Protein AF-A0A8X8K5F6-F1 (afdb_monomer_lite)

pLDDT: mean 89.61, std 14.12, range [43.88, 98.19]

Secondary structure (DSSP, 8-state):
--HHHHHHHHHHHHHHHS--TTTTT--HHHHGGGTTS-HHHHHHHHHHHTT-----GGGGGSS--

Sequence (65 aa):
MPEAWLTAFDATLVRYFAVDHLAAGADAAVLQRYVDLPGDQAAMAFAEDYELARLDWWSWGRIAT

Foldseek 3Di:
DDPQQQVLQQVLCCVWQVDGCVRLVNDPVNLVVQVVDRSNVSNVVVCVVSVGDTDDPVNVVPVPD

Radius of gyration: 12.0 Å; chains: 1; bounding box: 32×26×26 Å

Organism: NCBI:txid2760084

Structure (mmCIF, N/CA/C/O backbone):
data_AF-A0A8X8K5F6-F1
#
_entry.id   AF-A0A8X8K5F6-F1
#
loop_
_atom_site.group_PDB
_atom_site.id
_atom_site.type_symbol
_atom_site.label_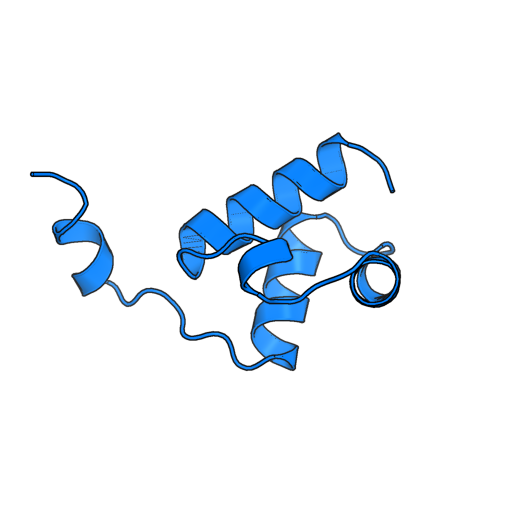atom_id
_atom_site.label_alt_id
_atom_site.label_comp_id
_atom_site.label_asym_id
_atom_site.label_entity_id
_atom_site.label_seq_id
_atom_site.pdbx_PDB_ins_code
_atom_site.Cartn_x
_atom_site.Cartn_y
_atom_site.Cartn_z
_atom_site.occupancy
_atom_site.B_iso_or_equiv
_atom_site.auth_seq_id
_atom_site.auth_comp_id
_atom_site.auth_asym_id
_atom_site.auth_atom_id
_atom_site.pdbx_PDB_model_num
ATOM 1 N N . MET A 1 1 ? -12.884 1.583 5.612 1.00 83.62 1 MET A N 1
ATOM 2 C CA . MET A 1 1 ? -11.554 1.878 6.196 1.00 83.62 1 MET A CA 1
ATOM 3 C C . MET A 1 1 ? -11.390 3.392 6.273 1.00 83.62 1 MET A C 1
ATOM 5 O O . MET A 1 1 ? -11.962 4.063 5.418 1.00 83.62 1 MET A O 1
ATOM 9 N N . PRO A 1 2 ? -10.706 3.939 7.293 1.00 90.75 2 PRO A N 1
ATOM 10 C CA . PRO A 1 2 ? -10.454 5.379 7.395 1.00 90.75 2 PRO A CA 1
ATOM 11 C C . PRO A 1 2 ? -9.591 5.888 6.232 1.00 90.75 2 PRO A C 1
ATOM 13 O O . PRO A 1 2 ? -8.659 5.203 5.823 1.00 90.75 2 PRO A O 1
ATOM 16 N N . GLU A 1 3 ? -9.841 7.104 5.747 1.00 92.69 3 GLU A N 1
ATOM 17 C CA . GLU A 1 3 ? -9.044 7.718 4.668 1.00 92.69 3 GLU A CA 1
ATOM 18 C C . GLU A 1 3 ? -7.557 7.824 5.043 1.00 92.69 3 GLU A C 1
ATOM 20 O O . GLU A 1 3 ? -6.689 7.437 4.270 1.00 92.69 3 GLU A O 1
ATOM 25 N N . ALA A 1 4 ? -7.258 8.231 6.281 1.00 95.50 4 ALA A N 1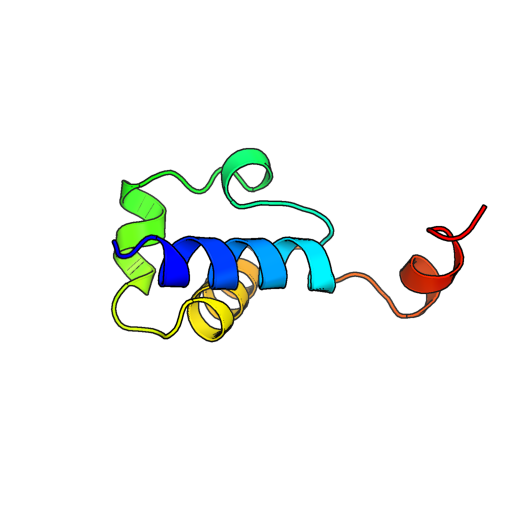
ATOM 26 C CA . ALA A 1 4 ? -5.886 8.317 6.784 1.00 95.50 4 ALA A CA 1
ATOM 27 C C . ALA A 1 4 ? -5.146 6.965 6.785 1.00 95.50 4 ALA A C 1
ATOM 29 O O . ALA A 1 4 ? -3.929 6.933 6.617 1.00 95.50 4 ALA A O 1
ATOM 30 N N . TRP A 1 5 ? -5.875 5.856 6.957 1.00 97.12 5 TRP A N 1
ATOM 31 C CA . TRP A 1 5 ? -5.299 4.512 6.888 1.00 97.12 5 TRP A CA 1
ATOM 32 C C . TRP A 1 5 ? -4.873 4.184 5.456 1.00 97.12 5 TRP A C 1
ATOM 34 O O . TRP A 1 5 ? -3.742 3.754 5.244 1.00 97.12 5 TRP A O 1
ATOM 44 N N . LEU A 1 6 ? -5.744 4.460 4.478 1.00 96.88 6 LEU A N 1
ATOM 45 C CA . LEU A 1 6 ? -5.459 4.194 3.068 1.00 96.88 6 LEU A CA 1
ATOM 46 C C . LEU A 1 6 ? -4.306 5.069 2.562 1.00 96.88 6 LEU A C 1
ATOM 48 O O . LEU A 1 6 ? -3.396 4.570 1.912 1.00 96.88 6 LEU A O 1
ATOM 52 N N . THR A 1 7 ? -4.277 6.343 2.956 1.00 97.31 7 THR A N 1
ATOM 53 C CA . THR A 1 7 ? -3.169 7.250 2.635 1.00 97.31 7 THR A CA 1
ATOM 54 C C . THR A 1 7 ? -1.831 6.739 3.172 1.00 97.31 7 THR A C 1
ATOM 56 O O . THR A 1 7 ? -0.826 6.801 2.468 1.00 97.31 7 THR A O 1
ATOM 59 N N . ALA A 1 8 ? -1.791 6.221 4.405 1.00 97.62 8 ALA A N 1
ATOM 60 C CA . ALA A 1 8 ? -0.566 5.660 4.980 1.00 97.62 8 ALA A CA 1
ATOM 61 C C . ALA A 1 8 ? -0.135 4.359 4.279 1.00 97.62 8 ALA A C 1
ATOM 63 O O . ALA A 1 8 ? 1.063 4.142 4.068 1.00 97.62 8 ALA A O 1
ATOM 64 N N . PHE A 1 9 ? -1.106 3.531 3.888 1.00 97.69 9 PHE A N 1
ATOM 65 C CA . PHE A 1 9 ? -0.883 2.307 3.125 1.00 97.69 9 PHE A CA 1
ATOM 66 C C . PHE A 1 9 ? -0.247 2.611 1.764 1.00 97.69 9 PHE A C 1
ATOM 68 O O . PHE A 1 9 ? 0.857 2.146 1.474 1.00 97.69 9 PHE A O 1
ATOM 75 N N . ASP A 1 10 ? -0.874 3.483 0.976 1.00 97.50 10 ASP A N 1
ATOM 76 C CA . ASP A 1 10 ? -0.370 3.876 -0.342 1.00 97.50 10 ASP A CA 1
ATOM 77 C C . ASP A 1 10 ? 0.971 4.593 -0.268 1.00 97.50 10 ASP A C 1
ATOM 79 O O . ASP A 1 10 ? 1.882 4.276 -1.031 1.00 97.50 10 ASP A O 1
ATOM 83 N N . ALA A 1 11 ? 1.142 5.518 0.680 1.00 97.12 11 ALA A N 1
ATOM 84 C CA . ALA A 1 11 ? 2.417 6.206 0.861 1.00 97.12 11 ALA A CA 1
ATOM 85 C C . ALA A 1 11 ? 3.560 5.219 1.143 1.00 97.12 11 ALA A C 1
ATOM 87 O O . ALA A 1 11 ? 4.682 5.417 0.674 1.00 97.12 11 ALA A O 1
ATOM 88 N N . THR A 1 12 ? 3.282 4.146 1.884 1.0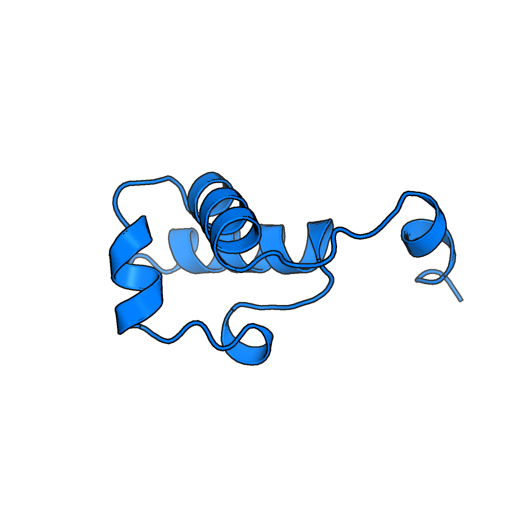0 97.19 12 THR A N 1
ATOM 89 C CA . THR A 1 12 ? 4.264 3.101 2.189 1.00 97.19 12 THR A CA 1
ATOM 90 C C . THR A 1 12 ? 4.570 2.249 0.962 1.00 97.19 12 THR A C 1
ATOM 92 O O . THR A 1 12 ? 5.749 2.021 0.672 1.00 97.19 12 THR A O 1
ATOM 95 N N . LEU A 1 13 ? 3.550 1.835 0.204 1.00 96.69 13 LEU A N 1
ATOM 96 C CA . LEU A 1 13 ? 3.756 1.082 -1.032 1.00 96.69 13 LEU A CA 1
ATOM 97 C C . LEU A 1 13 ? 4.547 1.883 -2.068 1.00 96.69 13 LEU A C 1
ATOM 99 O O . LEU A 1 13 ? 5.546 1.393 -2.593 1.00 96.69 13 LEU A O 1
ATOM 103 N N . VAL A 1 14 ? 4.192 3.149 -2.283 1.00 96.00 14 VAL A N 1
ATOM 104 C CA . VAL A 1 14 ? 4.900 4.019 -3.229 1.00 96.00 14 VAL A CA 1
ATOM 105 C C . VAL A 1 14 ? 6.345 4.205 -2.786 1.00 96.00 14 VAL A C 1
ATOM 107 O O . VAL A 1 14 ? 7.266 4.076 -3.593 1.00 96.00 14 VAL A O 1
ATOM 110 N N . ARG A 1 15 ? 6.565 4.451 -1.490 1.00 93.88 15 ARG A N 1
ATOM 111 C CA . ARG A 1 15 ? 7.902 4.670 -0.941 1.00 93.88 15 ARG A CA 1
ATOM 112 C C . ARG A 1 15 ? 8.804 3.453 -1.111 1.00 93.88 15 ARG A C 1
ATOM 114 O O . ARG A 1 15 ? 9.961 3.628 -1.457 1.00 93.88 15 ARG A O 1
ATOM 121 N N . TYR A 1 16 ? 8.335 2.244 -0.824 1.00 94.88 16 TYR A N 1
ATOM 122 C CA . TYR A 1 16 ? 9.220 1.073 -0.773 1.00 94.88 16 TYR A CA 1
ATOM 123 C C . TYR A 1 16 ? 9.139 0.163 -1.996 1.00 94.88 16 TYR A C 1
ATOM 125 O O . TYR A 1 16 ? 10.053 -0.636 -2.182 1.00 94.88 16 TYR A O 1
ATOM 133 N N . PHE A 1 17 ? 8.099 0.285 -2.818 1.00 94.25 17 PHE A N 1
ATOM 134 C CA . PHE A 1 17 ? 7.794 -0.639 -3.915 1.00 94.25 17 PHE A CA 1
ATOM 135 C C . PHE A 1 17 ? 7.397 0.081 -5.219 1.00 94.25 17 PHE A C 1
ATOM 137 O O . PHE A 1 17 ? 7.164 -0.582 -6.223 1.00 94.25 17 PHE A O 1
ATOM 144 N N . ALA A 1 18 ? 7.348 1.423 -5.232 1.00 94.44 18 ALA A N 1
ATOM 145 C CA . ALA A 1 18 ? 6.971 2.254 -6.387 1.00 94.44 18 ALA A CA 1
ATOM 146 C C . ALA A 1 18 ? 5.608 1.911 -7.024 1.00 94.44 18 ALA A C 1
ATOM 148 O O . ALA A 1 18 ? 5.389 2.172 -8.207 1.00 94.44 18 ALA A O 1
ATOM 149 N N . VAL A 1 19 ? 4.685 1.361 -6.238 1.00 94.69 19 VAL A N 1
ATOM 150 C CA . VAL A 1 19 ? 3.308 1.051 -6.645 1.00 94.69 19 VAL A CA 1
ATOM 151 C C . VAL A 1 19 ? 2.333 1.587 -5.603 1.00 94.69 19 VAL A C 1
ATOM 153 O O . VAL A 1 19 ? 2.707 1.742 -4.446 1.00 94.69 19 VAL A O 1
ATOM 156 N N . ASP A 1 20 ? 1.098 1.882 -5.996 1.00 94.75 20 ASP A N 1
ATOM 157 C CA . ASP A 1 20 ? -0.014 2.094 -5.064 1.00 94.75 20 ASP A CA 1
ATOM 158 C C . ASP A 1 20 ? -0.852 0.808 -4.923 1.00 94.75 20 ASP A C 1
ATOM 160 O O . ASP A 1 20 ? -0.576 -0.205 -5.579 1.00 94.75 20 ASP A O 1
ATOM 164 N N . HIS A 1 21 ? -1.872 0.822 -4.061 1.00 94.56 21 HIS A N 1
ATOM 165 C CA . HIS A 1 21 ? -2.735 -0.342 -3.852 1.00 94.56 21 HIS A CA 1
ATOM 166 C C . HIS A 1 21 ? -3.459 -0.788 -5.134 1.00 94.56 21 HIS A C 1
ATOM 168 O O . HIS A 1 21 ? -3.629 -1.987 -5.345 1.00 94.56 21 HIS A O 1
ATOM 174 N N . LEU A 1 22 ? -3.840 0.136 -6.024 1.00 95.00 22 LEU A N 1
ATOM 175 C CA . LEU A 1 22 ? -4.539 -0.190 -7.271 1.00 95.00 22 LEU A CA 1
ATOM 176 C C . LEU A 1 22 ? -3.610 -0.874 -8.277 1.00 95.00 22 LEU A C 1
ATOM 178 O O . LEU A 1 22 ? -3.973 -1.901 -8.852 1.00 95.00 22 LEU A O 1
ATOM 182 N N . ALA A 1 23 ? -2.404 -0.342 -8.463 1.00 94.56 23 ALA A N 1
ATOM 183 C CA . ALA A 1 23 ? -1.375 -0.910 -9.326 1.00 94.56 23 ALA A CA 1
ATOM 184 C C . ALA A 1 23 ? -0.885 -2.269 -8.808 1.00 94.56 23 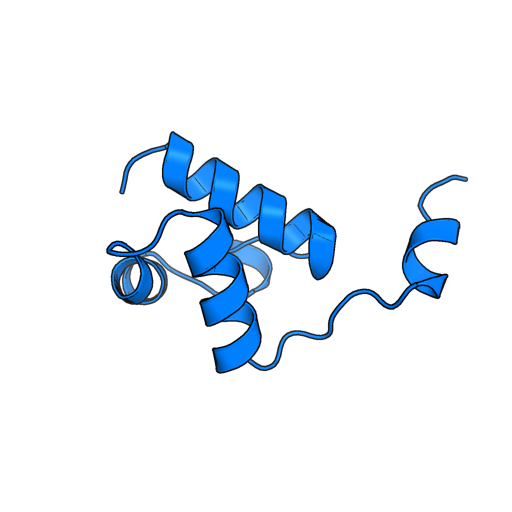ALA A C 1
ATOM 186 O O . ALA A 1 23 ? -0.549 -3.143 -9.607 1.00 94.56 23 ALA A O 1
ATOM 187 N N . ALA A 1 24 ? -0.894 -2.470 -7.488 1.00 93.56 24 ALA A N 1
ATOM 188 C CA . ALA A 1 24 ? -0.609 -3.755 -6.859 1.00 93.56 24 ALA A CA 1
ATOM 189 C C . ALA A 1 24 ? -1.797 -4.742 -6.887 1.00 93.56 24 ALA A C 1
ATOM 191 O O . ALA A 1 24 ? -1.653 -5.882 -6.452 1.00 93.56 24 ALA A O 1
ATOM 192 N N . GLY A 1 25 ? -2.968 -4.333 -7.392 1.00 94.94 25 GLY A N 1
ATOM 193 C CA . GLY A 1 25 ? -4.157 -5.184 -7.492 1.00 94.94 25 GLY A CA 1
ATOM 194 C C . GLY A 1 25 ? -4.892 -5.421 -6.167 1.00 94.94 25 GLY A C 1
ATOM 195 O O . GLY A 1 25 ? -5.687 -6.356 -6.071 1.00 94.94 25 GLY A O 1
ATOM 196 N N . ALA A 1 26 ? -4.650 -4.599 -5.146 1.00 94.81 26 ALA A N 1
ATOM 197 C CA . ALA A 1 26 ? -5.345 -4.671 -3.868 1.00 94.81 26 ALA A CA 1
ATOM 198 C C . ALA A 1 26 ? -6.695 -3.945 -3.943 1.00 94.81 26 ALA A C 1
ATOM 200 O O . ALA A 1 26 ? -6.775 -2.718 -3.905 1.00 94.81 26 ALA A O 1
ATOM 201 N N . ASP A 1 27 ? -7.775 -4.718 -4.027 1.00 95.25 27 ASP A N 1
ATOM 202 C CA . ASP A 1 27 ? -9.137 -4.202 -3.919 1.00 95.25 27 ASP A CA 1
ATOM 203 C C . ASP A 1 27 ? -9.594 -4.059 -2.454 1.00 95.25 27 ASP A C 1
ATOM 205 O O . ASP A 1 27 ? -8.895 -4.414 -1.501 1.00 95.25 27 ASP A O 1
ATOM 209 N N . ALA A 1 28 ? -10.815 -3.556 -2.253 1.00 93.88 28 ALA A N 1
ATOM 210 C CA . ALA A 1 28 ? -11.363 -3.364 -0.914 1.00 93.88 28 ALA A CA 1
ATOM 211 C C . ALA A 1 28 ? -11.454 -4.664 -0.089 1.00 93.88 28 ALA A C 1
ATOM 213 O O . ALA A 1 28 ? -11.334 -4.609 1.135 1.00 93.88 28 ALA A O 1
ATOM 214 N N . ALA A 1 29 ? -11.656 -5.823 -0.727 1.00 94.50 29 ALA A N 1
ATOM 215 C CA . ALA A 1 29 ? -11.744 -7.108 -0.039 1.00 94.50 29 ALA A CA 1
ATOM 216 C C . ALA A 1 29 ? -10.362 -7.610 0.403 1.00 94.50 29 ALA A C 1
ATOM 218 O O . ALA A 1 29 ? -10.239 -8.187 1.486 1.00 94.50 29 ALA A O 1
ATOM 219 N N . VAL A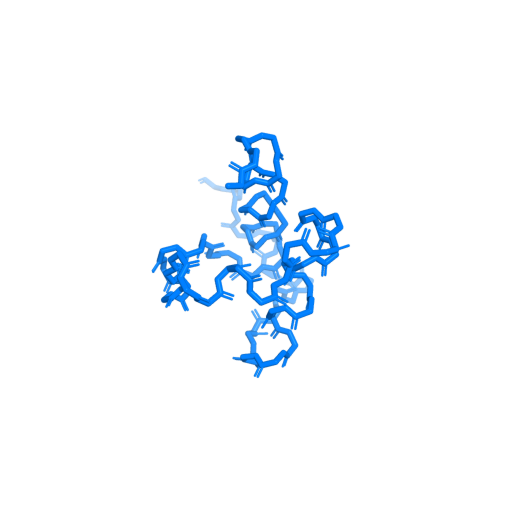 1 30 ? -9.323 -7.364 -0.398 1.00 95.88 30 VAL A N 1
ATOM 220 C CA . VAL A 1 30 ? -7.926 -7.620 -0.029 1.00 95.88 30 VAL A CA 1
ATOM 221 C C . VAL A 1 30 ? -7.512 -6.715 1.128 1.00 95.88 30 VAL A C 1
ATOM 223 O O . VAL A 1 30 ? -7.050 -7.213 2.152 1.00 95.88 30 VAL A O 1
ATOM 226 N N . LEU A 1 31 ? -7.747 -5.407 1.016 1.00 95.81 31 LEU A N 1
ATOM 227 C CA . LEU A 1 31 ? -7.365 -4.423 2.034 1.00 95.81 31 LEU A CA 1
ATOM 228 C C . LEU A 1 31 ? -8.048 -4.673 3.387 1.00 95.81 31 LEU A C 1
ATOM 230 O O . LEU A 1 31 ? -7.434 -4.491 4.437 1.00 95.81 31 LEU A O 1
ATOM 234 N N . GLN A 1 32 ? -9.290 -5.167 3.381 1.00 96.12 32 GLN A N 1
ATOM 235 C CA . GLN A 1 32 ? -10.025 -5.504 4.602 1.00 96.12 32 GLN A CA 1
ATOM 236 C C . GLN A 1 32 ? -9.320 -6.574 5.457 1.00 96.12 32 GLN A C 1
ATOM 238 O O . GLN A 1 32 ? -9.543 -6.612 6.665 1.00 96.12 32 GLN A O 1
ATOM 243 N N . ARG A 1 33 ? -8.451 -7.411 4.871 1.00 96.25 33 ARG A N 1
ATOM 244 C CA . ARG A 1 33 ? -7.666 -8.425 5.603 1.00 96.25 33 ARG A CA 1
ATOM 245 C C . ARG A 1 33 ? -6.585 -7.819 6.497 1.00 96.25 33 ARG A C 1
ATOM 247 O O . ARG A 1 33 ? -6.153 -8.473 7.436 1.00 96.25 33 ARG A O 1
ATOM 254 N N . TYR A 1 34 ? -6.175 -6.585 6.214 1.00 96.94 34 TYR A N 1
ATOM 255 C CA . TYR A 1 34 ? -5.087 -5.899 6.912 1.00 96.94 34 TYR A CA 1
ATOM 256 C C . TYR A 1 34 ? -5.577 -4.737 7.785 1.00 96.94 34 TYR A C 1
ATOM 258 O O . TYR A 1 34 ? -4.763 -4.012 8.350 1.00 96.94 34 TYR A O 1
ATOM 266 N N . VAL A 1 35 ? -6.896 -4.537 7.907 1.00 95.25 35 VAL A N 1
ATOM 267 C CA . VAL A 1 35 ? -7.487 -3.364 8.581 1.00 95.25 35 VAL A CA 1
ATOM 268 C C . VAL A 1 35 ? -7.140 -3.269 10.072 1.00 95.25 35 VAL A C 1
ATOM 270 O O . VAL A 1 35 ? -7.190 -2.181 10.642 1.00 95.25 35 VAL A O 1
ATOM 273 N N . ASP A 1 36 ? -6.794 -4.398 10.695 1.00 96.50 36 ASP A N 1
ATOM 274 C CA . ASP A 1 36 ? -6.405 -4.468 12.107 1.00 96.50 36 ASP A CA 1
ATOM 275 C C . ASP A 1 36 ? -4.990 -3.915 12.356 1.00 96.50 36 ASP A C 1
ATOM 277 O O . ASP A 1 36 ? -4.616 -3.644 13.498 1.00 96.50 36 ASP A O 1
ATOM 281 N N . LEU A 1 37 ? -4.204 -3.720 11.292 1.00 97.38 37 LEU A N 1
ATOM 282 C CA . LEU A 1 37 ? -2.880 -3.112 11.343 1.00 97.38 37 LEU A CA 1
ATOM 283 C C . LEU A 1 37 ? -2.956 -1.618 10.991 1.00 97.38 37 LEU A C 1
ATOM 285 O O . LEU A 1 37 ? -3.790 -1.214 10.179 1.00 97.38 37 LEU A O 1
ATOM 289 N N . PRO A 1 38 ? -2.058 -0.774 11.529 1.00 97.19 38 PRO A N 1
ATOM 290 C CA . PRO A 1 38 ? -1.810 0.564 10.993 1.00 97.19 38 PRO A CA 1
ATOM 291 C C . PRO A 1 38 ? -1.482 0.515 9.492 1.00 97.19 38 PRO A C 1
ATOM 293 O O . PRO A 1 38 ? -0.867 -0.444 9.034 1.00 97.19 38 PRO A O 1
ATOM 296 N N . GLY A 1 39 ? -1.875 1.536 8.721 1.00 96.94 39 GLY A N 1
ATOM 297 C CA . GLY A 1 39 ? -1.783 1.502 7.252 1.00 96.94 39 GLY A CA 1
ATOM 298 C C . GLY A 1 39 ? -0.372 1.233 6.711 1.00 96.94 39 GLY A C 1
ATOM 299 O O . GLY A 1 39 ? -0.210 0.491 5.748 1.00 96.94 39 GLY A O 1
ATOM 300 N N . ASP A 1 40 ? 0.662 1.755 7.368 1.00 97.38 40 ASP A N 1
ATOM 301 C CA . ASP A 1 40 ? 2.064 1.494 7.032 1.00 97.38 40 ASP A CA 1
ATOM 302 C C . ASP A 1 40 ? 2.480 0.039 7.302 1.00 97.38 40 ASP A C 1
ATOM 304 O O . ASP A 1 40 ? 3.120 -0.597 6.464 1.00 97.38 40 ASP A O 1
ATOM 308 N N . GLN A 1 41 ? 2.075 -0.528 8.440 1.00 98.19 41 GLN A N 1
ATOM 309 C CA . GLN A 1 41 ? 2.325 -1.938 8.752 1.00 98.19 41 GLN A CA 1
ATOM 310 C C . GLN A 1 41 ? 1.526 -2.877 7.844 1.00 98.19 41 GLN A C 1
ATOM 312 O O . GLN A 1 41 ? 2.055 -3.892 7.396 1.00 98.19 41 GLN A O 1
ATOM 317 N N . ALA A 1 42 ? 0.284 -2.514 7.527 1.00 97.81 42 ALA A N 1
ATOM 318 C CA . ALA A 1 42 ? -0.560 -3.224 6.578 1.00 97.81 42 ALA A CA 1
ATOM 319 C C . ALA A 1 42 ? 0.082 -3.281 5.186 1.00 97.81 42 ALA A C 1
ATOM 321 O O . ALA A 1 42 ? 0.113 -4.347 4.581 1.00 97.81 42 ALA A O 1
ATOM 322 N N . ALA A 1 43 ? 0.642 -2.172 4.696 1.00 97.75 43 ALA A N 1
ATOM 323 C CA . ALA A 1 43 ? 1.330 -2.132 3.406 1.00 97.75 43 ALA A CA 1
ATOM 324 C C . ALA A 1 43 ? 2.569 -3.032 3.377 1.00 97.75 43 ALA A C 1
ATOM 326 O O . ALA A 1 43 ? 2.820 -3.698 2.377 1.00 97.75 43 ALA A O 1
ATOM 327 N N . MET A 1 44 ? 3.327 -3.087 4.474 1.00 97.62 44 MET A N 1
ATOM 328 C CA . MET A 1 44 ? 4.486 -3.975 4.587 1.00 97.62 44 MET A CA 1
ATOM 329 C C . MET A 1 44 ? 4.081 -5.453 4.625 1.00 97.62 44 MET A C 1
ATOM 331 O O . MET A 1 44 ? 4.702 -6.252 3.932 1.00 97.62 44 MET A O 1
ATOM 335 N N . ALA A 1 45 ? 3.033 -5.799 5.379 1.00 97.88 45 ALA A N 1
ATOM 336 C CA . ALA A 1 45 ? 2.502 -7.162 5.437 1.00 97.88 45 ALA A CA 1
ATOM 337 C C . ALA A 1 45 ? 1.936 -7.604 4.079 1.00 97.88 45 ALA A C 1
ATOM 339 O O . ALA A 1 45 ? 2.255 -8.682 3.594 1.00 97.88 45 ALA A O 1
ATOM 340 N N . PHE A 1 46 ? 1.168 -6.734 3.418 1.00 97.44 46 PHE A N 1
ATOM 341 C CA . PHE A 1 46 ? 0.691 -6.965 2.056 1.00 97.44 46 PHE A CA 1
ATOM 342 C C . PHE A 1 46 ? 1.855 -7.161 1.078 1.00 97.44 46 PHE A C 1
ATOM 344 O O . PHE A 1 46 ? 1.850 -8.095 0.286 1.00 97.44 46 PHE A O 1
ATOM 351 N N . ALA A 1 47 ? 2.878 -6.311 1.136 1.00 96.56 47 ALA A N 1
ATOM 352 C CA . ALA A 1 47 ? 4.022 -6.434 0.246 1.00 96.56 47 ALA A CA 1
ATOM 353 C C . ALA A 1 47 ? 4.807 -7.741 0.448 1.00 96.56 47 ALA A C 1
ATOM 355 O O . ALA A 1 47 ? 5.339 -8.275 -0.521 1.00 96.56 47 ALA A O 1
ATOM 356 N N . GLU A 1 48 ? 4.875 -8.254 1.678 1.00 96.25 48 GLU A N 1
ATOM 357 C CA . GLU A 1 48 ? 5.467 -9.558 1.988 1.00 96.25 48 GLU A CA 1
ATOM 358 C C . GLU A 1 48 ? 4.599 -10.710 1.461 1.00 96.25 48 GLU A C 1
ATOM 360 O O . GLU A 1 48 ? 5.102 -11.558 0.727 1.00 96.25 48 GLU A O 1
ATOM 365 N N . ASP A 1 49 ? 3.294 -10.693 1.747 1.00 97.00 49 ASP A N 1
ATOM 366 C CA . ASP A 1 49 ? 2.340 -11.726 1.318 1.00 97.00 49 ASP A CA 1
ATOM 367 C C . ASP A 1 49 ? 2.237 -11.855 -0.212 1.00 97.00 49 ASP A C 1
ATOM 369 O O . ASP A 1 49 ? 1.976 -12.940 -0.732 1.00 97.00 49 ASP A O 1
ATOM 373 N N . TYR A 1 50 ? 2.418 -10.742 -0.930 1.00 94.56 50 TYR A N 1
ATOM 374 C CA . TYR A 1 50 ? 2.345 -10.664 -2.393 1.00 94.56 50 TYR A CA 1
ATOM 375 C C . TYR A 1 50 ? 3.726 -10.560 -3.056 1.00 94.56 50 TYR A C 1
ATOM 377 O O . TYR A 1 50 ? 3.809 -10.271 -4.251 1.00 94.56 50 TYR A O 1
ATOM 385 N N . GLU A 1 51 ? 4.802 -10.788 -2.294 1.00 94.06 51 GLU A N 1
ATOM 386 C CA . GLU A 1 51 ? 6.191 -10.828 -2.769 1.00 94.06 51 GLU A CA 1
ATOM 387 C C . GLU A 1 51 ? 6.586 -9.614 -3.635 1.00 94.06 51 GLU A C 1
ATOM 389 O O . GLU A 1 51 ? 7.290 -9.734 -4.643 1.00 94.06 51 GLU A O 1
ATOM 394 N N . LEU A 1 52 ? 6.130 -8.414 -3.256 1.00 94.06 52 LEU A N 1
ATOM 395 C CA . LEU A 1 52 ? 6.423 -7.199 -4.008 1.00 94.06 52 LEU A CA 1
ATOM 396 C C . LEU A 1 52 ? 7.928 -6.919 -4.024 1.00 94.06 52 LEU A C 1
ATOM 398 O O . LEU A 1 52 ? 8.613 -6.921 -2.997 1.00 94.06 52 LEU A O 1
ATOM 402 N N . ALA A 1 53 ? 8.439 -6.601 -5.213 1.00 91.75 53 ALA A N 1
ATOM 403 C CA . ALA A 1 53 ? 9.837 -6.248 -5.395 1.00 91.75 53 ALA A CA 1
ATOM 404 C C . ALA A 1 53 ? 10.144 -4.928 -4.680 1.00 91.75 53 ALA A C 1
ATOM 406 O O . ALA A 1 53 ? 9.708 -3.851 -5.094 1.00 91.75 53 ALA A O 1
ATOM 407 N N . ARG A 1 54 ? 10.912 -5.009 -3.592 1.00 91.00 54 ARG A N 1
ATOM 408 C CA . ARG A 1 54 ? 11.362 -3.822 -2.870 1.00 91.00 54 ARG A CA 1
ATOM 409 C C . ARG A 1 54 ? 12.283 -2.999 -3.765 1.00 91.00 54 ARG A C 1
ATOM 411 O O . ARG A 1 54 ? 13.188 -3.549 -4.391 1.00 91.00 54 ARG A O 1
ATOM 418 N N . LEU A 1 55 ? 12.098 -1.683 -3.761 1.00 88.44 55 LEU A N 1
ATOM 419 C CA . LEU A 1 55 ? 13.058 -0.754 -4.335 1.00 88.44 55 LEU A CA 1
ATOM 420 C C . LEU A 1 55 ? 14.405 -0.980 -3.658 1.00 88.44 55 LEU A C 1
ATOM 422 O O . LEU A 1 55 ? 14.572 -0.784 -2.449 1.00 88.44 55 LEU A O 1
ATOM 426 N N . ASP A 1 56 ? 15.369 -1.412 -4.453 1.00 80.00 56 ASP A N 1
ATOM 427 C CA . ASP A 1 56 ? 16.739 -1.530 -4.011 1.00 80.00 56 ASP A CA 1
ATOM 428 C C . ASP A 1 56 ? 17.346 -0.132 -3.816 1.00 80.00 56 ASP A C 1
ATOM 430 O O . ASP A 1 56 ? 16.861 0.868 -4.350 1.00 80.00 56 ASP A O 1
ATOM 434 N N . TRP A 1 57 ? 18.429 -0.044 -3.040 1.00 64.56 57 TRP A N 1
ATOM 435 C CA . TRP A 1 57 ? 19.130 1.221 -2.788 1.00 64.56 57 TRP A CA 1
ATOM 436 C C . TRP A 1 57 ? 19.493 1.974 -4.090 1.00 64.56 57 TRP A C 1
ATOM 438 O O . TRP A 1 57 ? 19.476 3.204 -4.100 1.00 64.56 57 TRP A O 1
ATOM 448 N N . TRP A 1 58 ? 19.745 1.275 -5.207 1.00 60.56 58 TRP A N 1
ATOM 449 C CA . TRP A 1 58 ? 20.059 1.918 -6.490 1.00 60.56 58 TRP A CA 1
ATOM 450 C C . TRP A 1 58 ? 18.853 2.546 -7.198 1.00 60.56 58 TRP A C 1
ATOM 452 O O . TRP A 1 58 ? 19.035 3.462 -8.003 1.00 60.56 58 TRP A O 1
ATOM 462 N N . SER A 1 59 ? 17.625 2.124 -6.892 1.00 61.88 59 SER A N 1
ATOM 463 C CA . SER A 1 59 ? 16.413 2.696 -7.491 1.00 61.88 59 SER A CA 1
ATOM 464 C C . SER A 1 59 ? 16.134 4.139 -7.045 1.00 61.88 59 SER A C 1
ATOM 466 O O . SER A 1 59 ? 15.491 4.895 -7.772 1.00 61.88 59 SER A O 1
ATOM 468 N N . TRP A 1 60 ? 16.696 4.571 -5.913 1.00 57.34 60 TRP A N 1
ATOM 469 C CA . TRP A 1 60 ? 16.508 5.914 -5.348 1.00 57.34 60 TRP A CA 1
ATOM 470 C C . TRP A 1 60 ? 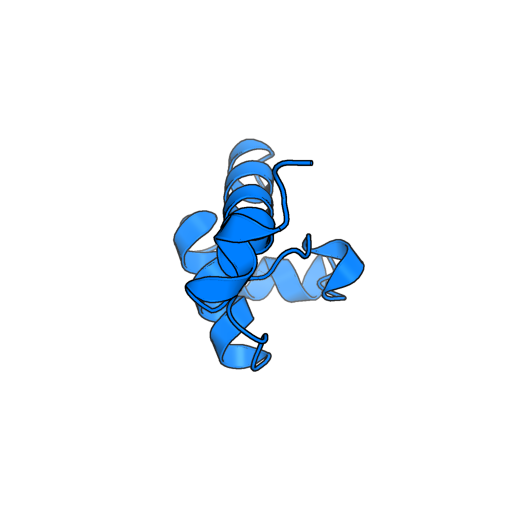17.274 7.024 -6.082 1.00 57.34 60 TRP A C 1
ATOM 472 O O . TRP A 1 60 ? 16.916 8.193 -5.968 1.00 57.34 60 TRP A O 1
ATOM 482 N N . GLY A 1 61 ? 18.309 6.680 -6.857 1.00 56.19 61 GLY A N 1
ATOM 483 C CA . GLY A 1 61 ? 19.123 7.651 -7.599 1.00 56.19 61 GLY A CA 1
ATOM 484 C C . GLY A 1 61 ? 18.546 8.079 -8.954 1.00 56.19 61 GLY A C 1
ATOM 485 O O . GLY A 1 61 ? 19.031 9.043 -9.535 1.00 56.19 61 GLY A O 1
ATOM 486 N N . ARG A 1 62 ? 17.528 7.380 -9.477 1.00 56.03 62 ARG A N 1
ATOM 487 C CA . ARG A 1 62 ? 16.979 7.619 -10.831 1.00 56.03 62 ARG A CA 1
ATOM 488 C C . ARG A 1 62 ? 15.686 8.434 -10.868 1.00 56.03 62 ARG A C 1
ATOM 490 O O . ARG A 1 62 ? 15.181 8.704 -11.949 1.00 56.03 62 ARG A O 1
ATOM 497 N N . ILE A 1 63 ? 15.169 8.836 -9.709 1.00 52.75 63 ILE A N 1
ATOM 498 C CA . ILE A 1 63 ? 13.946 9.652 -9.578 1.00 52.75 63 ILE A CA 1
ATOM 499 C C . ILE A 1 63 ? 14.250 11.159 -9.478 1.00 52.75 63 ILE A C 1
ATOM 501 O O . ILE A 1 63 ? 13.349 11.964 -9.269 1.00 52.75 63 ILE A O 1
ATOM 505 N N . ALA A 1 64 ? 15.522 11.540 -9.637 1.00 48.12 64 ALA A N 1
ATOM 506 C CA . ALA A 1 64 ? 15.980 12.921 -9.737 1.00 48.12 64 ALA A CA 1
ATOM 507 C C . ALA A 1 64 ? 16.689 13.133 -11.086 1.00 48.12 64 ALA A C 1
ATOM 509 O O . ALA A 1 64 ? 17.915 13.074 -11.180 1.00 48.12 64 ALA A O 1
ATOM 510 N N . THR A 1 65 ? 15.925 13.327 -12.158 1.00 43.88 65 THR A N 1
ATOM 511 C CA . THR A 1 65 ? 16.379 13.949 -13.415 1.00 43.88 65 THR A CA 1
ATOM 512 C C . THR A 1 65 ? 15.211 14.702 -14.022 1.00 43.88 65 THR A C 1
ATOM 514 O O . THR A 1 65 ? 14.105 14.120 -14.048 1.00 43.88 65 THR A O 1
#